Protein AF-A0A530QUJ0-F1 (afdb_monomer_lite)

Sequence (177 aa):
MEDRIRIRSEEVLSDDWAVLKKTVLDYRRRDGKWETQIRQTYDRGDGAVILPYDPERSTVLLVRQFRYAAYVTGHREPLIEACAGLLDEHDPETCIRKEAEEELGYHLKDVDRLFSPFMSPGSVTERLWFFVARYSPTDRISDGGGAPEEGEDIEVLEMPLDEALAGIADGRIIDAK

pLDDT: mean 96.53, std 4.02, range [76.38, 98.88]

Secondary structure (DSSP, 8-state):
-GGGEEEEEEEEEEESSSEEEEEEEEEE-TTS-EEEEEEEEEE---EEEEEEEETTTTEEEEEEE--HHHHHTT--SPEEE-EEEE-TTS-HHHHHHHHIIIII-B----EEEEE--BS-TTTB--BEEEEEEE--GGGB-S-----GGGT--EEEEEEEHHHHHHHHHHTS-----

Radius of gyration: 19.5 Å; chains: 1; bounding box: 52×36×52 Å

Structure (mmCIF, N/CA/C/O backbone):
data_AF-A0A530QUJ0-F1
#
_entry.id   AF-A0A530QUJ0-F1
#
loop_
_atom_site.group_PDB
_atom_site.id
_atom_site.type_symbol
_atom_site.label_atom_id
_atom_site.label_alt_id
_atom_site.label_comp_id
_atom_site.label_asym_id
_atom_site.label_entity_id
_atom_site.label_seq_id
_atom_site.pdbx_PDB_ins_code
_atom_site.Cartn_x
_atom_site.Cartn_y
_atom_site.Cartn_z
_atom_site.occupancy
_atom_site.B_iso_or_equiv
_atom_site.auth_seq_id
_atom_site.auth_comp_id
_atom_site.auth_asym_id
_atom_site.auth_atom_id
_atom_site.pdbx_PDB_model_num
ATOM 1 N N . MET A 1 1 ? -26.240 6.502 9.380 1.00 76.38 1 MET A N 1
ATOM 2 C CA . MET A 1 1 ? -25.224 5.641 10.035 1.00 76.38 1 MET A CA 1
ATOM 3 C C . MET A 1 1 ? -24.736 6.301 11.309 1.00 76.38 1 MET A C 1
ATOM 5 O O . MET A 1 1 ? -24.691 5.626 12.327 1.00 76.38 1 MET A O 1
ATOM 9 N N . GLU A 1 2 ? -24.441 7.601 11.273 1.00 77.31 2 GLU A N 1
ATOM 10 C CA . GLU A 1 2 ? -24.126 8.421 12.455 1.00 77.31 2 GLU A CA 1
ATOM 11 C C . GLU A 1 2 ? -25.183 8.301 13.566 1.00 77.31 2 GLU A C 1
ATOM 13 O O . GLU A 1 2 ? -24.856 8.156 14.735 1.00 77.31 2 GLU A O 1
ATOM 18 N N . ASP A 1 3 ? -26.460 8.191 13.201 1.00 90.31 3 ASP A N 1
ATOM 19 C CA . ASP A 1 3 ? -27.586 7.937 14.110 1.00 90.31 3 ASP A CA 1
ATOM 20 C C . ASP A 1 3 ? -27.551 6.564 14.824 1.00 90.31 3 ASP A C 1
ATOM 22 O O . ASP A 1 3 ? -28.363 6.292 15.715 1.00 90.31 3 ASP A O 1
ATOM 26 N N . ARG A 1 4 ? -26.637 5.670 14.422 1.00 95.75 4 ARG A N 1
ATOM 27 C CA . ARG A 1 4 ? -26.453 4.314 14.965 1.00 95.75 4 ARG A CA 1
ATOM 28 C C . ARG A 1 4 ? -25.156 4.153 15.755 1.00 95.75 4 ARG A C 1
ATOM 30 O O . ARG A 1 4 ? -24.909 3.045 16.223 1.00 95.75 4 ARG A O 1
ATOM 37 N N . ILE A 1 5 ? -24.347 5.200 15.896 1.00 97.19 5 ILE A N 1
ATOM 38 C CA . ILE A 1 5 ? -23.058 5.156 16.592 1.00 97.19 5 ILE A CA 1
ATOM 39 C C . ILE A 1 5 ? -23.045 6.247 17.661 1.00 97.19 5 ILE A C 1
ATOM 41 O O . ILE A 1 5 ? -23.435 7.382 17.409 1.00 97.19 5 ILE A O 1
ATOM 45 N N . ARG A 1 6 ? -22.598 5.910 18.869 1.00 97.31 6 ARG A N 1
ATOM 46 C CA . ARG A 1 6 ? -22.324 6.883 19.933 1.00 97.31 6 ARG A CA 1
ATOM 47 C C . ARG A 1 6 ? -20.960 6.583 20.519 1.00 97.31 6 ARG A C 1
ATOM 49 O O . ARG A 1 6 ? -20.781 5.525 21.114 1.00 97.31 6 ARG A O 1
ATOM 56 N N . ILE A 1 7 ? -20.009 7.492 20.353 1.00 97.56 7 ILE A N 1
ATOM 57 C CA . ILE A 1 7 ? -18.681 7.338 20.948 1.00 97.56 7 ILE A CA 1
ATOM 58 C C . ILE A 1 7 ? -18.784 7.648 22.441 1.00 97.56 7 ILE A C 1
ATOM 60 O O . ILE A 1 7 ? -19.300 8.696 22.824 1.00 97.56 7 ILE A O 1
ATOM 64 N N . ARG A 1 8 ? -18.342 6.713 23.285 1.00 97.94 8 ARG A N 1
ATOM 65 C CA . ARG A 1 8 ? -18.292 6.897 24.742 1.00 97.94 8 ARG A CA 1
ATOM 66 C C . ARG A 1 8 ? -16.943 7.427 25.194 1.00 97.94 8 ARG A C 1
ATOM 68 O O . ARG A 1 8 ? -16.893 8.302 26.050 1.00 97.94 8 ARG A O 1
ATOM 75 N N . SER A 1 9 ? -15.868 6.871 24.647 1.00 98.44 9 SER A N 1
ATOM 76 C CA . SER A 1 9 ? -14.501 7.273 24.960 1.00 98.44 9 SER A CA 1
ATOM 77 C C . SER A 1 9 ? -13.537 6.805 23.879 1.00 98.44 9 SER A C 1
ATOM 79 O O . SER A 1 9 ? -13.762 5.769 23.246 1.00 98.44 9 SER A O 1
ATOM 81 N N . GLU A 1 10 ? -12.429 7.522 23.755 1.00 98.25 10 GLU A N 1
ATOM 82 C CA . GLU A 1 10 ? -11.288 7.164 22.919 1.00 98.25 10 GLU A CA 1
ATOM 83 C C . GLU A 1 10 ? -10.014 7.241 23.757 1.00 98.25 10 GLU A C 1
ATOM 85 O O . GLU A 1 10 ? -9.861 8.126 24.597 1.00 98.25 10 GLU A O 1
ATOM 90 N N . GLU A 1 11 ? -9.130 6.275 23.555 1.00 98.56 11 GLU A N 1
ATOM 91 C CA . GLU A 1 11 ? -7.870 6.121 24.271 1.00 98.56 11 GLU A CA 1
ATOM 92 C C . GLU A 1 11 ? -6.775 5.867 23.233 1.00 98.56 11 GLU A C 1
ATOM 94 O O . GLU A 1 11 ? -6.850 4.895 22.478 1.00 98.56 11 GLU A O 1
ATOM 99 N N . VAL A 1 12 ? -5.771 6.741 23.171 1.00 98.56 12 VAL A N 1
ATOM 100 C CA . VAL A 1 12 ? -4.571 6.510 22.359 1.00 98.56 12 VAL A CA 1
ATOM 101 C C . VAL A 1 12 ? -3.706 5.488 23.091 1.00 98.56 12 VAL A C 1
ATOM 103 O O . VAL A 1 12 ? -3.272 5.731 24.214 1.00 98.56 12 VAL A O 1
ATOM 106 N N . LEU A 1 13 ? -3.501 4.327 22.471 1.00 98.44 13 LEU A N 1
ATOM 107 C CA . LEU A 1 13 ? -2.675 3.245 23.008 1.00 98.44 13 LEU A CA 1
ATOM 108 C C . LEU A 1 13 ? -1.208 3.376 22.580 1.00 98.44 13 LEU A C 1
ATOM 110 O O . LEU A 1 13 ? -0.321 2.941 23.309 1.00 98.44 13 LEU A O 1
ATOM 114 N N . SER A 1 14 ? -0.961 3.942 21.397 1.00 98.44 14 SER A N 1
ATOM 115 C CA . SER A 1 14 ? 0.367 4.244 20.854 1.00 98.44 14 SER A CA 1
ATOM 116 C C . SER A 1 14 ? 0.249 5.381 19.838 1.00 98.44 14 SER A C 1
ATOM 118 O O . SER A 1 14 ? -0.738 5.443 19.103 1.00 98.44 14 SER A O 1
ATOM 120 N N . ASP A 1 15 ? 1.233 6.275 19.844 1.00 97.19 15 ASP A N 1
ATOM 121 C CA . ASP A 1 15 ? 1.357 7.435 18.959 1.00 97.19 15 ASP A CA 1
ATOM 122 C C . ASP A 1 15 ? 2.850 7.639 18.682 1.00 97.19 15 ASP A C 1
ATOM 124 O O . ASP A 1 15 ? 3.554 8.301 19.443 1.00 97.19 15 ASP A O 1
ATOM 128 N N . ASP A 1 16 ? 3.349 6.901 17.694 1.00 95.38 16 ASP A N 1
ATOM 129 C CA . ASP A 1 16 ? 4.747 6.935 17.253 1.00 95.38 16 ASP A CA 1
ATOM 130 C C . ASP A 1 16 ? 4.749 7.048 15.722 1.00 95.38 16 ASP A C 1
ATOM 132 O O . ASP A 1 16 ? 4.175 7.996 15.195 1.00 95.38 16 ASP A O 1
ATOM 136 N N . TRP A 1 17 ? 5.260 6.058 14.980 1.00 93.62 17 TRP A N 1
ATOM 137 C CA . TRP A 1 17 ? 5.160 6.058 13.512 1.00 93.62 17 TRP A CA 1
ATOM 138 C C . TRP A 1 17 ? 3.707 6.107 12.991 1.00 93.62 17 TRP A C 1
ATOM 140 O O . TRP A 1 17 ? 3.432 6.688 11.950 1.00 93.62 17 TRP A O 1
ATOM 150 N N . ALA A 1 18 ? 2.765 5.496 13.715 1.00 96.12 18 ALA A N 1
ATOM 151 C CA . ALA A 1 18 ? 1.339 5.489 13.392 1.00 96.12 18 ALA A CA 1
ATOM 152 C C . ALA A 1 18 ? 0.503 5.454 14.677 1.00 96.12 18 ALA A C 1
ATOM 154 O O . ALA A 1 18 ? 0.980 5.019 15.730 1.00 96.12 18 ALA A O 1
ATOM 155 N N . VAL A 1 19 ? -0.766 5.857 14.588 1.00 98.19 19 VAL A N 1
ATOM 156 C CA . VAL A 1 19 ? -1.634 6.017 15.761 1.00 98.19 19 VAL A CA 1
ATOM 157 C C . VAL A 1 19 ? -2.484 4.768 15.983 1.00 98.19 19 VAL A C 1
ATOM 159 O O . VAL A 1 19 ? -3.339 4.420 15.170 1.00 98.19 19 VAL A O 1
ATOM 162 N N . LEU A 1 20 ? -2.325 4.109 17.130 1.00 98.62 20 LEU A N 1
ATOM 163 C CA . LEU A 1 20 ? -3.224 3.046 17.582 1.00 98.62 20 LEU A CA 1
ATOM 164 C C . LEU A 1 20 ? -4.213 3.605 18.607 1.00 98.62 20 LEU A C 1
ATOM 166 O O . LEU A 1 20 ? -3.832 3.980 19.715 1.00 98.62 20 LEU A O 1
ATOM 170 N N . LYS A 1 21 ? -5.504 3.602 18.271 1.00 98.38 21 LYS A N 1
ATOM 171 C CA . LYS A 1 21 ? -6.592 4.044 19.158 1.00 98.38 21 LYS A CA 1
ATOM 172 C C . LYS A 1 21 ? -7.465 2.879 19.589 1.00 98.38 21 LYS A C 1
ATOM 174 O O . LYS A 1 21 ? -7.744 1.978 18.804 1.00 98.38 21 LYS A O 1
ATOM 179 N N . LYS A 1 22 ? -7.958 2.936 20.823 1.00 98.62 22 LYS A N 1
ATOM 180 C CA . LYS A 1 22 ? -9.053 2.116 21.342 1.00 98.62 22 LYS A CA 1
ATOM 181 C C . LYS A 1 22 ? -10.284 2.989 21.534 1.00 98.62 22 LYS A C 1
ATOM 183 O O . LYS A 1 22 ? -10.266 3.941 22.310 1.00 98.62 22 LYS A O 1
ATOM 188 N N . THR A 1 23 ? -11.378 2.604 20.896 1.00 98.50 23 THR A N 1
ATOM 189 C CA . THR A 1 23 ? -12.652 3.319 20.943 1.00 98.50 23 THR A CA 1
ATOM 190 C C . THR A 1 23 ? -13.706 2.445 21.605 1.00 98.50 23 THR A C 1
ATOM 192 O O . THR A 1 23 ? -13.937 1.299 21.205 1.00 98.50 23 THR A O 1
ATOM 195 N N . VAL A 1 24 ? -14.365 2.992 22.626 1.00 98.56 24 VAL A N 1
ATOM 196 C CA . VAL A 1 24 ? -15.571 2.412 23.224 1.00 98.56 24 VAL A CA 1
ATOM 197 C C . VAL A 1 24 ? -16.768 3.134 22.621 1.00 98.56 24 VAL A C 1
ATOM 199 O O . VAL A 1 24 ? -16.888 4.353 22.750 1.00 98.56 24 VAL A O 1
ATOM 202 N N . LEU A 1 25 ? -17.664 2.396 21.970 1.00 98.00 25 LEU A N 1
ATOM 203 C CA . LEU A 1 25 ? -18.842 2.956 21.311 1.00 98.00 25 LEU A CA 1
ATOM 204 C C . LEU A 1 25 ? -20.106 2.162 21.636 1.00 98.00 25 LEU A C 1
ATOM 206 O O . LEU A 1 25 ? -20.047 0.954 21.835 1.00 98.00 25 LEU A O 1
ATOM 210 N N . ASP A 1 26 ? -21.261 2.819 21.618 1.00 98.25 26 ASP A N 1
ATOM 211 C CA . ASP A 1 26 ? -22.541 2.130 21.489 1.00 98.25 26 ASP A CA 1
ATOM 212 C C . ASP A 1 26 ? -22.933 2.052 20.016 1.00 98.25 26 ASP A C 1
ATOM 214 O O . ASP A 1 26 ? -23.036 3.073 19.331 1.00 98.25 26 ASP A O 1
ATOM 218 N N . TYR A 1 27 ? -23.190 0.837 19.539 1.00 97.94 27 TYR A N 1
ATOM 219 C CA . TYR A 1 27 ? -23.669 0.566 18.191 1.00 97.94 27 TYR A CA 1
ATOM 220 C C . TYR A 1 27 ? -25.122 0.093 18.232 1.00 97.94 27 TYR A C 1
ATOM 222 O O . TYR A 1 27 ? -25.459 -0.891 18.896 1.00 97.94 27 TYR A O 1
ATOM 230 N N . ARG A 1 28 ? -26.004 0.771 17.492 1.00 97.88 28 ARG A N 1
ATOM 231 C CA . ARG A 1 28 ? -27.392 0.335 17.315 1.00 97.88 28 ARG A CA 1
ATOM 232 C C . ARG A 1 28 ? -27.445 -0.741 16.240 1.00 97.88 28 ARG A C 1
ATOM 234 O O . ARG A 1 28 ? -27.293 -0.445 15.048 1.00 97.88 28 ARG A O 1
ATOM 241 N N . ARG A 1 29 ? -27.682 -1.988 16.644 1.00 96.00 29 ARG A N 1
ATOM 242 C CA . ARG A 1 29 ? -27.821 -3.156 15.762 1.00 96.00 29 ARG A CA 1
ATOM 243 C C . ARG A 1 29 ? -29.049 -3.031 14.850 1.00 96.00 29 ARG A C 1
ATOM 245 O O . ARG A 1 29 ? -29.880 -2.139 15.004 1.00 96.00 29 ARG A O 1
ATOM 252 N N . ARG A 1 30 ? -29.144 -3.918 13.851 1.00 95.81 30 ARG A N 1
ATOM 253 C CA . ARG A 1 30 ? -30.242 -3.910 12.861 1.00 95.81 30 ARG A CA 1
ATOM 254 C C . ARG A 1 30 ? -31.619 -4.159 13.491 1.00 95.81 30 ARG A C 1
ATOM 256 O O . ARG A 1 30 ? -32.608 -3.690 12.950 1.00 95.81 30 ARG A O 1
ATOM 263 N N . ASP A 1 31 ? -31.670 -4.849 14.628 1.00 96.62 31 ASP A N 1
ATOM 264 C CA . ASP A 1 31 ? -32.887 -5.097 15.414 1.00 96.62 31 ASP A CA 1
ATOM 265 C C . ASP A 1 31 ? -33.271 -3.918 16.333 1.00 96.62 31 ASP A C 1
ATOM 267 O O . ASP A 1 31 ? -34.198 -4.027 17.132 1.00 96.62 31 ASP A O 1
ATOM 271 N N . GLY A 1 32 ? -32.551 -2.795 16.246 1.00 96.19 32 GLY A N 1
ATOM 272 C CA . GLY A 1 32 ? -32.788 -1.595 17.045 1.00 96.19 32 GLY A CA 1
ATOM 273 C C . GLY A 1 32 ? -32.161 -1.623 18.441 1.00 96.19 32 GLY A C 1
ATOM 274 O O . GLY A 1 32 ? -32.169 -0.587 19.109 1.00 96.19 32 GLY A O 1
ATOM 275 N N . LYS A 1 33 ? -31.581 -2.747 18.883 1.00 97.69 33 LYS A N 1
ATOM 276 C CA . LYS A 1 33 ? -30.932 -2.841 20.197 1.00 97.69 33 LYS A CA 1
ATOM 277 C C . LYS A 1 33 ? -29.582 -2.135 20.191 1.00 97.69 33 LYS A C 1
ATOM 279 O O . LYS A 1 33 ? -28.827 -2.212 19.221 1.00 97.69 33 LYS A O 1
ATOM 284 N N . TRP A 1 34 ? -29.275 -1.464 21.295 1.00 98.25 34 TRP A N 1
ATOM 285 C CA . TRP A 1 34 ? -27.962 -0.872 21.529 1.00 98.25 34 TRP A CA 1
ATOM 286 C C . TRP A 1 34 ? -27.037 -1.889 22.189 1.00 98.25 34 TRP A C 1
ATOM 288 O O . TRP A 1 34 ? -27.443 -2.599 23.107 1.00 98.25 34 TRP A O 1
ATOM 298 N N . GLU A 1 35 ? -25.796 -1.935 21.723 1.00 98.00 35 GLU A N 1
ATOM 299 C CA . GLU A 1 35 ? -24.732 -2.766 22.275 1.00 98.00 35 GLU A CA 1
ATOM 300 C C . GLU A 1 35 ? -23.468 -1.921 22.415 1.00 98.00 35 GLU A C 1
ATOM 302 O O . GLU A 1 35 ? -23.085 -1.226 21.473 1.00 98.00 35 GLU A O 1
ATOM 307 N N . THR A 1 36 ? -22.811 -1.994 23.573 1.00 98.38 36 THR A N 1
ATOM 308 C CA . THR A 1 36 ? -21.492 -1.387 23.754 1.00 98.38 36 THR A CA 1
ATOM 309 C C . THR A 1 36 ? -20.428 -2.304 23.159 1.00 98.38 36 THR A C 1
ATOM 311 O O . THR A 1 36 ? -20.365 -3.491 23.474 1.00 98.38 36 THR A O 1
ATOM 314 N N . GLN A 1 37 ? -19.585 -1.748 22.299 1.00 97.94 37 GLN A N 1
ATOM 315 C CA . GLN A 1 37 ? -18.504 -2.439 21.612 1.00 97.94 37 GLN A CA 1
ATOM 316 C C . GLN A 1 37 ? -17.175 -1.728 21.877 1.00 97.94 37 GLN A C 1
ATOM 318 O O . GLN A 1 37 ? -17.128 -0.514 22.081 1.00 97.94 37 GLN A O 1
ATOM 323 N N . ILE A 1 38 ? -16.092 -2.502 21.850 1.00 98.25 38 ILE A N 1
ATOM 324 C CA . ILE A 1 38 ? -14.717 -1.997 21.893 1.00 98.25 38 ILE A CA 1
ATOM 325 C C . ILE A 1 38 ? -14.075 -2.305 20.543 1.00 98.25 38 ILE A C 1
ATOM 327 O O . ILE A 1 38 ? -14.181 -3.430 20.043 1.00 98.25 38 ILE A O 1
ATOM 331 N N . ARG A 1 39 ? -13.439 -1.306 19.937 1.00 98.06 39 ARG A N 1
ATOM 332 C CA . ARG A 1 39 ? -12.678 -1.440 18.691 1.00 98.06 39 ARG A CA 1
ATOM 333 C C . ARG A 1 39 ? -11.295 -0.845 18.869 1.00 98.06 39 ARG A C 1
ATOM 335 O O . ARG A 1 39 ? -11.139 0.109 19.625 1.00 98.06 39 ARG A O 1
ATOM 342 N N . GLN A 1 40 ? -10.319 -1.425 18.184 1.00 98.31 40 GLN A N 1
ATOM 343 C CA . GLN A 1 40 ? -9.016 -0.808 18.001 1.00 98.31 40 GLN A CA 1
ATOM 344 C C . GLN A 1 40 ? -8.840 -0.473 16.525 1.00 98.31 40 GLN A C 1
ATOM 346 O O . GLN A 1 40 ? -9.217 -1.274 15.669 1.00 98.31 40 GLN A O 1
ATOM 351 N N . THR A 1 41 ? -8.305 0.708 16.253 1.00 98.31 41 THR A N 1
ATOM 352 C CA . THR A 1 41 ? -8.008 1.191 14.905 1.00 98.31 41 THR A CA 1
ATOM 353 C C . THR A 1 41 ? -6.555 1.618 14.852 1.00 98.31 41 THR A C 1
ATOM 355 O O . THR A 1 41 ? -6.136 2.437 15.674 1.00 98.31 41 THR A O 1
ATOM 358 N N . TYR A 1 42 ? -5.814 1.067 13.900 1.00 98.38 42 TYR A N 1
ATOM 359 C CA . TYR A 1 42 ? -4.442 1.435 13.607 1.00 98.38 42 TYR A CA 1
ATOM 360 C C . TYR A 1 42 ? -4.414 2.329 12.371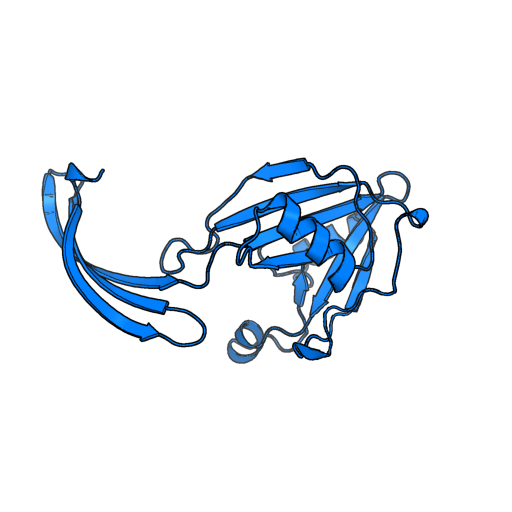 1.00 98.38 42 TYR A C 1
ATOM 362 O O . TYR A 1 42 ? -4.855 1.919 11.295 1.00 98.38 42 TYR A O 1
ATOM 370 N N . ASP A 1 43 ? -3.952 3.556 12.574 1.00 97.50 43 ASP A N 1
ATOM 371 C CA . ASP A 1 43 ? -4.011 4.645 11.613 1.00 97.50 43 ASP A CA 1
ATOM 372 C C . ASP A 1 43 ? -2.614 5.019 11.142 1.00 97.50 43 ASP A C 1
ATOM 374 O O . ASP A 1 43 ? -1.834 5.614 11.884 1.00 97.50 43 ASP A O 1
ATOM 378 N N . ARG A 1 44 ? -2.309 4.587 9.920 1.00 96.19 44 ARG A N 1
ATOM 379 C CA . ARG A 1 44 ? -0.997 4.675 9.266 1.00 96.19 44 ARG A CA 1
ATOM 380 C C . ARG A 1 44 ? -1.035 5.513 7.985 1.00 96.19 44 ARG A C 1
ATOM 382 O O . ARG A 1 44 ? -0.097 5.465 7.205 1.00 96.19 44 ARG A O 1
ATOM 389 N N . GLY A 1 45 ? -2.121 6.264 7.788 1.00 96.62 45 GLY A N 1
ATOM 390 C CA . GLY A 1 45 ? -2.366 7.028 6.569 1.00 96.62 45 GLY A CA 1
ATOM 391 C C . GLY A 1 45 ? -2.994 6.206 5.441 1.00 96.62 45 GLY A C 1
ATOM 392 O O . GLY A 1 45 ? -3.155 4.987 5.531 1.00 96.62 45 GLY A O 1
ATOM 393 N N . ASP A 1 46 ? -3.388 6.926 4.394 1.00 98.00 46 ASP A N 1
ATOM 394 C CA . ASP A 1 46 ? -3.779 6.367 3.100 1.00 98.00 46 ASP A CA 1
ATOM 395 C C . ASP A 1 46 ? -2.532 6.275 2.199 1.00 98.00 46 ASP A C 1
ATOM 397 O O . ASP A 1 46 ? -1.530 6.954 2.437 1.00 98.00 46 ASP A O 1
ATOM 401 N N . GLY A 1 47 ? -2.615 5.487 1.129 1.00 98.25 47 GLY A N 1
ATOM 402 C CA . GLY A 1 47 ? -1.528 5.341 0.155 1.00 98.25 47 GLY A CA 1
ATOM 403 C C . GLY A 1 47 ? -2.018 5.281 -1.287 1.00 98.25 47 GLY A C 1
ATOM 404 O O . GLY A 1 47 ? -3.223 5.240 -1.553 1.00 98.25 47 GLY A O 1
ATOM 405 N N . ALA A 1 48 ? -1.088 5.252 -2.230 1.00 98.62 48 ALA A N 1
ATOM 406 C CA . ALA A 1 48 ? -1.363 5.049 -3.645 1.00 98.62 48 ALA A CA 1
ATOM 407 C C . ALA A 1 48 ? -0.536 3.884 -4.198 1.00 98.62 48 ALA A C 1
ATOM 409 O O . ALA A 1 48 ? 0.511 3.546 -3.660 1.00 98.62 48 ALA A O 1
ATOM 410 N N . VAL A 1 49 ? -1.043 3.249 -5.252 1.00 98.75 49 VAL A N 1
ATOM 411 C CA . VAL A 1 49 ? -0.452 2.072 -5.899 1.00 98.75 49 VAL A CA 1
ATOM 412 C C . VAL A 1 49 ? -0.542 2.236 -7.406 1.00 98.75 49 VAL A C 1
ATOM 414 O O . VAL A 1 49 ? -1.591 2.651 -7.904 1.00 98.75 49 VAL A O 1
ATOM 417 N N . ILE A 1 50 ? 0.494 1.848 -8.146 1.00 98.81 50 ILE A N 1
ATOM 418 C CA . ILE A 1 50 ? 0.474 1.810 -9.607 1.00 98.81 50 ILE A CA 1
ATOM 419 C C . ILE A 1 50 ? 1.023 0.501 -10.158 1.00 98.81 50 ILE A C 1
ATOM 421 O O . ILE A 1 50 ? 2.038 -0.015 -9.698 1.00 98.81 50 ILE A O 1
ATOM 425 N N . LEU A 1 51 ? 0.367 -0.002 -11.204 1.00 98.69 51 LEU A N 1
ATOM 426 C CA . LEU A 1 51 ? 0.883 -1.087 -12.035 1.00 98.69 51 LEU A CA 1
ATOM 427 C C . LEU A 1 51 ? 1.154 -0.566 -13.454 1.00 98.69 51 LEU A C 1
ATOM 429 O O . LEU A 1 51 ? 0.224 -0.476 -14.269 1.00 98.69 51 LEU A O 1
ATOM 433 N N . PRO A 1 52 ? 2.405 -0.194 -13.774 1.00 98.69 52 PRO A N 1
ATOM 434 C CA . PRO A 1 52 ? 2.777 0.155 -15.134 1.00 98.69 52 PRO A CA 1
ATOM 435 C C . PRO A 1 52 ? 2.793 -1.085 -16.029 1.00 98.69 52 PRO A C 1
ATOM 437 O O . PRO A 1 52 ? 3.313 -2.133 -15.643 1.00 98.69 52 PRO A O 1
ATOM 440 N N . TYR A 1 53 ? 2.256 -0.964 -17.241 1.00 98.62 53 TYR A N 1
ATOM 441 C CA . TYR A 1 53 ? 2.223 -2.047 -18.225 1.00 98.62 53 TYR A CA 1
ATOM 442 C C . TYR A 1 53 ? 2.658 -1.579 -19.622 1.00 98.62 53 TYR A C 1
ATOM 444 O O . TYR A 1 53 ? 2.387 -0.450 -20.029 1.00 98.62 53 TYR A O 1
ATOM 452 N N . ASP A 1 54 ? 3.307 -2.467 -20.370 1.00 98.38 54 ASP A N 1
ATOM 453 C CA . ASP A 1 54 ? 3.685 -2.275 -21.772 1.00 98.38 54 ASP A CA 1
ATOM 454 C C . ASP A 1 54 ? 2.915 -3.313 -22.611 1.00 98.38 54 ASP A C 1
ATOM 456 O O . ASP A 1 54 ? 3.223 -4.512 -22.555 1.00 98.38 54 ASP A O 1
ATOM 460 N N . PRO A 1 55 ? 1.853 -2.908 -23.333 1.00 97.00 55 PRO A N 1
ATOM 461 C CA . PRO A 1 55 ? 1.025 -3.846 -24.083 1.00 97.00 55 PRO A CA 1
ATOM 462 C C . PRO A 1 55 ? 1.748 -4.450 -25.296 1.00 97.00 55 PRO A C 1
ATOM 464 O O . PRO A 1 55 ? 1.413 -5.560 -25.707 1.00 97.00 55 PRO A O 1
ATOM 467 N N . GLU A 1 56 ? 2.742 -3.764 -25.861 1.00 97.56 56 GLU A N 1
ATOM 468 C CA . GLU A 1 56 ? 3.519 -4.232 -27.006 1.00 97.56 56 GLU A CA 1
ATOM 469 C C . GLU A 1 56 ? 4.470 -5.375 -26.626 1.00 97.56 56 GLU A C 1
ATOM 471 O O . GLU A 1 56 ? 4.595 -6.343 -27.382 1.00 97.56 56 GLU A O 1
ATOM 476 N N . ARG A 1 57 ? 5.121 -5.294 -25.458 1.00 98.00 57 ARG A N 1
ATOM 477 C CA . ARG A 1 57 ? 5.974 -6.364 -24.907 1.00 98.00 57 ARG A CA 1
ATOM 478 C C . ARG A 1 57 ? 5.225 -7.352 -24.018 1.00 98.00 57 ARG A C 1
ATOM 480 O O . ARG A 1 57 ? 5.777 -8.405 -23.709 1.00 98.00 57 ARG A O 1
ATOM 487 N N . SER A 1 58 ? 3.985 -7.045 -23.636 1.00 98.25 58 SER A N 1
ATOM 488 C CA . SER A 1 58 ? 3.219 -7.810 -22.643 1.00 98.25 58 SER A CA 1
ATOM 489 C C . SER A 1 58 ? 3.976 -7.949 -21.317 1.00 98.25 58 SER A C 1
ATOM 491 O O . SER A 1 58 ? 4.080 -9.042 -20.759 1.00 98.25 58 SER A O 1
ATOM 493 N N . THR A 1 59 ? 4.520 -6.837 -20.818 1.00 98.75 59 THR A N 1
ATOM 494 C CA . THR A 1 59 ? 5.281 -6.770 -19.561 1.00 98.75 59 THR A CA 1
ATOM 495 C C . THR A 1 59 ? 4.646 -5.803 -18.567 1.00 98.75 59 THR A C 1
ATOM 497 O O . THR A 1 59 ? 3.946 -4.862 -18.942 1.00 98.75 59 THR A O 1
ATOM 500 N N . VAL A 1 60 ? 4.911 -6.029 -17.283 1.00 98.81 60 VAL A N 1
ATOM 501 C CA . VAL A 1 60 ? 4.559 -5.141 -16.170 1.00 98.81 60 VAL A CA 1
ATOM 502 C C . VAL A 1 60 ? 5.809 -4.760 -15.385 1.00 98.81 60 VAL A C 1
ATOM 504 O O . VAL A 1 60 ? 6.784 -5.515 -15.375 1.00 98.81 60 VAL A O 1
ATOM 507 N N . LEU A 1 61 ? 5.772 -3.597 -14.736 1.00 98.75 61 LEU A N 1
ATOM 508 C CA . LEU A 1 61 ? 6.775 -3.209 -13.747 1.00 98.75 61 LEU A CA 1
ATOM 509 C C . LEU A 1 61 ? 6.262 -3.516 -12.342 1.00 98.75 61 LEU A C 1
ATOM 511 O O . LEU A 1 61 ? 5.142 -3.155 -11.985 1.00 98.75 61 LEU A O 1
ATOM 515 N N . LEU A 1 62 ? 7.102 -4.185 -11.566 1.00 98.81 62 LEU A N 1
ATOM 516 C CA . LEU A 1 62 ? 6.889 -4.538 -10.170 1.00 98.81 62 LEU A CA 1
ATOM 517 C C . LEU A 1 62 ? 8.143 -4.165 -9.379 1.00 98.81 62 LEU A C 1
ATOM 519 O O . LEU A 1 62 ? 9.205 -3.907 -9.949 1.00 98.81 62 LEU A O 1
ATOM 523 N N . VAL A 1 63 ? 8.026 -4.191 -8.062 1.00 98.56 63 VAL A N 1
ATOM 524 C CA . VAL A 1 63 ? 9.152 -4.048 -7.144 1.00 98.56 63 VAL A CA 1
ATOM 525 C C . VAL A 1 63 ? 9.315 -5.315 -6.322 1.00 98.56 63 VAL A C 1
ATOM 527 O O . VAL A 1 63 ? 8.352 -6.050 -6.096 1.00 98.56 63 VAL A O 1
ATOM 530 N N . ARG A 1 64 ? 10.532 -5.578 -5.854 1.00 98.31 64 ARG A N 1
ATOM 531 C CA . ARG A 1 64 ? 10.801 -6.575 -4.824 1.00 98.31 64 ARG A CA 1
ATOM 532 C C . ARG A 1 64 ? 11.508 -5.924 -3.648 1.00 98.31 64 ARG A C 1
ATOM 534 O O . ARG A 1 64 ? 12.569 -5.336 -3.821 1.00 98.31 64 ARG A O 1
ATOM 541 N N . GLN A 1 65 ? 10.932 -6.057 -2.455 1.00 96.88 65 GLN A N 1
ATOM 542 C CA . GLN A 1 65 ? 11.445 -5.390 -1.259 1.00 96.88 65 GLN A CA 1
ATOM 543 C C . GLN A 1 65 ? 11.198 -6.182 0.030 1.00 96.88 65 GLN A C 1
ATOM 545 O O . GLN A 1 65 ? 10.318 -7.045 0.124 1.00 96.88 65 GLN A O 1
ATOM 550 N N . PHE A 1 66 ? 12.023 -5.924 1.045 1.00 95.62 66 PHE A N 1
ATOM 551 C CA . PHE A 1 66 ? 11.901 -6.578 2.343 1.00 95.62 66 PHE A CA 1
ATOM 552 C C . PHE A 1 66 ? 10.753 -5.981 3.164 1.00 95.62 66 PHE A C 1
ATOM 554 O O . PHE A 1 66 ? 10.739 -4.794 3.477 1.00 95.62 66 PHE A O 1
ATOM 561 N N . ARG A 1 67 ? 9.826 -6.830 3.622 1.00 96.31 67 ARG A N 1
ATOM 562 C CA . ARG A 1 67 ? 8.752 -6.429 4.542 1.00 96.31 67 ARG A CA 1
ATOM 563 C C . ARG A 1 67 ? 8.892 -7.129 5.889 1.00 96.31 67 ARG A C 1
ATOM 565 O O . ARG A 1 67 ? 8.550 -8.304 6.043 1.00 96.31 67 ARG A O 1
ATOM 572 N N . TYR A 1 68 ? 9.315 -6.386 6.914 1.00 95.56 68 TYR A N 1
ATOM 573 C CA . TYR A 1 68 ? 9.504 -6.934 8.266 1.00 95.56 68 TYR A CA 1
ATOM 574 C C . TYR A 1 68 ? 8.224 -7.558 8.856 1.00 95.56 68 TYR A C 1
ATOM 576 O O . TYR A 1 68 ? 8.287 -8.583 9.533 1.00 95.56 68 TYR A O 1
ATOM 584 N N . ALA A 1 69 ? 7.047 -6.992 8.565 1.00 95.12 69 ALA A N 1
ATOM 585 C CA . ALA A 1 69 ? 5.764 -7.540 9.015 1.00 95.12 69 ALA A CA 1
ATOM 586 C C . ALA A 1 69 ? 5.486 -8.952 8.449 1.00 95.12 69 ALA A C 1
ATOM 588 O O . ALA A 1 69 ? 5.006 -9.831 9.169 1.00 95.12 69 ALA A O 1
ATOM 589 N N . ALA A 1 70 ? 5.844 -9.204 7.186 1.00 96.62 70 ALA A N 1
ATOM 590 C CA . ALA A 1 70 ? 5.778 -10.538 6.589 1.00 96.62 70 ALA A CA 1
ATOM 591 C C . ALA A 1 70 ? 6.845 -11.466 7.204 1.00 96.62 70 ALA A C 1
ATOM 593 O O . ALA A 1 70 ? 6.568 -12.619 7.542 1.00 96.62 70 ALA A O 1
ATOM 594 N N . TYR A 1 71 ? 8.040 -10.931 7.470 1.00 97.44 71 TYR A N 1
ATOM 595 C CA . TYR A 1 71 ? 9.123 -11.670 8.119 1.00 97.44 71 TYR A CA 1
ATOM 596 C C . TYR A 1 71 ? 8.745 -12.251 9.483 1.00 97.44 71 TYR A C 1
ATOM 598 O O . TYR A 1 71 ? 8.925 -13.449 9.730 1.00 97.44 71 TYR A O 1
ATOM 606 N N . VAL A 1 72 ? 8.163 -11.437 10.367 1.00 97.56 72 VAL A N 1
ATOM 607 C CA . VAL A 1 72 ? 7.775 -11.889 11.716 1.00 97.56 72 VAL A CA 1
ATOM 608 C C . VAL A 1 72 ? 6.596 -12.866 11.716 1.00 97.56 72 VAL A C 1
ATOM 610 O O . VAL A 1 72 ? 6.370 -13.542 12.718 1.00 97.56 72 VAL A O 1
ATOM 613 N N . THR A 1 73 ? 5.873 -12.982 10.599 1.00 95.69 73 THR A N 1
ATOM 614 C CA . THR A 1 73 ? 4.787 -13.960 10.413 1.00 95.69 73 THR A CA 1
ATOM 615 C C . THR A 1 73 ? 5.243 -15.241 9.707 1.00 95.69 73 THR A C 1
ATOM 617 O O . THR A 1 73 ? 4.453 -16.168 9.545 1.00 95.69 73 THR A O 1
ATOM 620 N N . GLY A 1 74 ? 6.535 -15.346 9.376 1.00 95.69 74 GLY A N 1
ATOM 621 C CA . GLY A 1 74 ? 7.167 -16.565 8.875 1.00 95.69 74 GLY A CA 1
ATOM 622 C C . GLY A 1 74 ? 7.550 -16.539 7.396 1.00 95.69 74 GLY A C 1
ATOM 623 O O . GLY A 1 74 ? 8.211 -17.480 6.958 1.00 95.69 74 GLY A O 1
ATOM 624 N N . HIS A 1 75 ? 7.209 -15.488 6.646 1.00 95.81 75 HIS A N 1
ATOM 625 C CA . HIS A 1 75 ? 7.642 -15.329 5.257 1.00 95.81 75 HIS A CA 1
ATOM 626 C C . HIS A 1 75 ? 9.106 -14.869 5.205 1.00 95.81 75 HIS A C 1
ATOM 628 O O . HIS A 1 75 ? 9.458 -13.856 5.790 1.00 95.81 75 HIS A O 1
ATOM 634 N N . ARG A 1 76 ? 10.001 -15.630 4.571 1.00 95.00 76 ARG A N 1
ATOM 635 C CA . ARG A 1 76 ? 11.459 -15.398 4.676 1.00 95.00 76 ARG A CA 1
ATOM 636 C C . ARG A 1 76 ? 12.086 -14.713 3.470 1.00 95.00 76 ARG A C 1
ATOM 638 O O . ARG A 1 76 ? 13.287 -14.466 3.499 1.00 95.00 76 ARG A O 1
ATOM 645 N N . GLU A 1 77 ? 11.295 -14.418 2.453 1.00 96.06 77 GLU A N 1
ATOM 646 C CA . GLU A 1 77 ? 11.759 -13.818 1.209 1.00 96.06 77 GLU A CA 1
ATOM 647 C C . GLU A 1 77 ? 11.260 -12.365 1.113 1.00 96.06 77 GLU A C 1
ATOM 649 O O . GLU A 1 77 ? 10.329 -11.979 1.825 1.00 96.06 77 GLU A O 1
ATOM 654 N N . PRO A 1 78 ? 11.910 -11.510 0.312 1.00 97.00 78 PRO A N 1
ATOM 655 C CA . PRO A 1 78 ? 11.327 -10.237 -0.093 1.00 97.00 78 PRO A CA 1
ATOM 656 C C . PRO A 1 78 ? 10.023 -10.454 -0.874 1.00 97.00 78 PRO A C 1
ATOM 658 O O . PRO A 1 78 ? 9.923 -11.393 -1.666 1.00 97.00 78 PRO A O 1
ATOM 661 N N . LEU A 1 79 ? 9.043 -9.573 -0.682 1.00 98.00 79 LEU A N 1
ATOM 662 C CA . LEU A 1 79 ? 7.779 -9.639 -1.414 1.00 98.00 79 LEU A CA 1
ATOM 663 C C . LEU A 1 79 ? 7.930 -9.000 -2.790 1.00 98.00 79 LEU A C 1
ATOM 665 O O . LEU A 1 79 ? 8.654 -8.021 -2.935 1.00 98.00 79 LEU A O 1
ATOM 669 N N . ILE A 1 80 ? 7.230 -9.558 -3.778 1.00 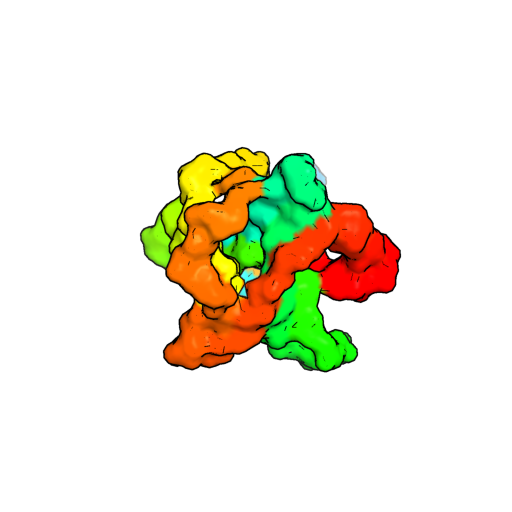98.62 80 ILE A N 1
ATOM 670 C CA . ILE A 1 80 ? 6.992 -8.917 -5.073 1.00 98.62 80 ILE A CA 1
ATOM 671 C C . ILE A 1 80 ? 5.681 -8.140 -4.964 1.00 98.62 80 ILE A C 1
ATOM 673 O O . ILE A 1 80 ? 4.662 -8.721 -4.588 1.00 98.62 80 ILE A O 1
ATOM 677 N N . GLU A 1 81 ? 5.719 -6.853 -5.287 1.00 98.56 81 GLU A N 1
ATOM 678 C CA . GLU A 1 81 ? 4.630 -5.902 -5.056 1.00 98.56 81 GLU A CA 1
ATOM 679 C C . GLU A 1 81 ? 4.467 -4.968 -6.264 1.00 98.56 81 GLU A C 1
ATOM 681 O O . GLU A 1 81 ? 5.407 -4.744 -7.032 1.00 98.56 81 GLU A O 1
ATOM 686 N N . ALA A 1 82 ? 3.280 -4.386 -6.427 1.00 98.56 82 ALA A N 1
ATOM 687 C CA . ALA A 1 82 ? 3.133 -3.176 -7.232 1.00 98.56 82 ALA A CA 1
ATOM 688 C C . ALA A 1 82 ? 3.812 -1.979 -6.533 1.00 98.56 82 ALA A C 1
ATOM 690 O O . ALA A 1 82 ? 3.824 -1.919 -5.300 1.00 98.56 82 ALA A O 1
ATOM 691 N N . CYS A 1 83 ? 4.337 -1.032 -7.318 1.00 98.44 83 CYS A N 1
ATOM 692 C CA . CYS A 1 83 ? 4.925 0.218 -6.816 1.00 98.44 83 CYS A CA 1
ATOM 693 C C . CYS A 1 83 ? 3.880 1.006 -6.021 1.00 98.44 83 CYS A C 1
ATOM 695 O O . CYS A 1 83 ? 2.728 1.130 -6.463 1.00 98.44 83 CYS A O 1
ATOM 697 N N . ALA A 1 84 ? 4.251 1.476 -4.831 1.00 97.81 84 ALA A N 1
ATOM 698 C CA . ALA A 1 84 ? 3.302 2.069 -3.901 1.00 97.81 84 ALA A CA 1
ATOM 699 C C . ALA A 1 84 ? 3.972 2.923 -2.829 1.00 97.81 84 ALA A C 1
ATOM 701 O O . ALA A 1 84 ? 4.995 2.535 -2.285 1.00 97.81 84 ALA A O 1
ATOM 702 N N . GLY A 1 85 ? 3.278 3.981 -2.413 1.00 96.06 85 GLY A N 1
ATOM 703 C CA . GLY A 1 85 ? 3.734 4.880 -1.356 1.00 96.06 85 GLY A CA 1
ATOM 704 C C . GLY A 1 85 ? 2.604 5.433 -0.500 1.00 96.06 85 GLY A C 1
ATOM 705 O O . GLY A 1 85 ? 1.417 5.320 -0.840 1.00 96.06 85 GLY A O 1
ATOM 706 N N . LEU A 1 86 ? 2.971 6.022 0.638 1.00 96.38 86 LEU A N 1
ATOM 707 C CA . LEU A 1 86 ? 2.042 6.769 1.485 1.00 96.38 86 LEU A CA 1
ATOM 708 C C . LEU A 1 86 ? 1.744 8.130 0.855 1.00 96.38 86 LEU A C 1
ATOM 710 O O . LEU A 1 86 ? 2.589 8.740 0.209 1.00 96.38 86 LEU A O 1
ATOM 714 N N . LEU A 1 87 ? 0.519 8.627 1.039 1.00 96.88 87 LEU A N 1
ATOM 715 C CA . LEU A 1 87 ? 0.142 9.915 0.451 1.00 96.88 87 LEU A CA 1
ATOM 716 C C . LEU A 1 87 ? 0.890 11.098 1.079 1.00 96.88 87 LEU A C 1
ATOM 718 O O . LEU A 1 87 ? 1.150 12.087 0.393 1.00 96.88 87 LEU A O 1
ATOM 722 N N . ASP A 1 88 ? 1.190 11.017 2.376 1.00 88.38 88 ASP A N 1
ATOM 723 C CA . ASP A 1 88 ? 1.666 12.129 3.202 1.00 88.38 88 ASP A CA 1
ATOM 724 C C . ASP A 1 88 ? 0.854 13.417 2.967 1.00 88.38 88 ASP A C 1
ATOM 726 O O . ASP A 1 88 ? -0.344 13.467 3.257 1.00 88.38 88 ASP A O 1
ATOM 730 N N . GLU A 1 89 ? 1.485 14.468 2.438 1.00 89.75 89 GLU A N 1
ATOM 731 C CA . GLU A 1 89 ? 0.848 15.755 2.127 1.00 89.75 89 GLU A CA 1
ATOM 732 C C . GLU A 1 89 ? 0.344 15.855 0.673 1.00 89.75 89 GLU A C 1
ATOM 734 O O . GLU A 1 89 ? -0.203 16.886 0.269 1.00 89.75 89 GLU A O 1
ATOM 739 N N . HIS A 1 90 ? 0.529 14.808 -0.131 1.00 95.62 90 HIS A N 1
ATOM 740 C CA . HIS A 1 90 ? 0.210 14.791 -1.555 1.00 95.62 90 HIS A CA 1
ATOM 741 C C . HIS A 1 90 ? -1.182 14.214 -1.836 1.00 95.62 90 HIS A C 1
ATOM 743 O O . HIS A 1 90 ? -1.738 13.417 -1.079 1.00 95.62 90 HIS A O 1
ATOM 749 N N . ASP A 1 91 ? -1.757 14.591 -2.980 1.00 97.50 91 ASP A N 1
ATOM 750 C CA . ASP A 1 91 ? -2.892 13.854 -3.527 1.00 97.50 91 ASP A CA 1
ATOM 751 C C . ASP A 1 91 ? -2.435 12.502 -4.122 1.00 97.50 91 ASP A C 1
ATOM 753 O O . ASP A 1 91 ? -1.261 12.348 -4.473 1.00 97.50 91 ASP A O 1
ATOM 757 N N . PRO A 1 92 ? -3.348 11.522 -4.276 1.00 98.19 92 PRO A N 1
ATOM 758 C CA . PRO A 1 92 ? -3.000 10.186 -4.754 1.00 98.19 92 PRO A CA 1
ATOM 759 C C . PRO A 1 92 ? -2.275 10.111 -6.095 1.00 98.19 92 PRO A C 1
ATOM 761 O O . PRO A 1 92 ? -1.424 9.243 -6.264 1.00 98.19 92 PRO A O 1
ATOM 764 N N . GLU A 1 93 ? -2.602 10.986 -7.047 1.00 98.06 93 GLU A N 1
ATOM 765 C CA . GLU A 1 93 ? -1.955 10.957 -8.358 1.00 98.06 93 GLU A CA 1
ATOM 766 C C . GLU A 1 93 ? -0.549 11.561 -8.282 1.00 98.06 93 GLU A C 1
ATOM 768 O O . GLU A 1 93 ? 0.398 10.998 -8.830 1.00 98.06 93 GLU A O 1
ATOM 773 N N . THR A 1 94 ? -0.392 12.680 -7.569 1.00 97.62 94 THR A N 1
ATOM 774 C CA . THR A 1 94 ? 0.926 13.291 -7.349 1.00 97.62 94 THR A CA 1
ATOM 775 C C . THR A 1 94 ? 1.862 12.357 -6.585 1.00 97.62 94 THR A C 1
ATOM 777 O O . THR A 1 94 ? 3.017 12.221 -6.982 1.00 97.62 94 THR A O 1
ATOM 780 N N . CYS A 1 95 ? 1.372 11.705 -5.524 1.00 97.81 95 CYS A N 1
ATOM 781 C CA . CYS A 1 95 ? 2.123 10.711 -4.752 1.00 97.81 95 CYS A CA 1
ATOM 782 C C . CYS A 1 95 ? 2.644 9.602 -5.673 1.00 97.81 95 CYS A C 1
ATOM 784 O O . CYS A 1 95 ? 3.849 9.436 -5.818 1.00 97.81 95 CYS A O 1
ATOM 786 N N . ILE A 1 96 ? 1.756 8.917 -6.397 1.00 98.06 96 ILE A N 1
ATOM 787 C CA . ILE A 1 96 ? 2.163 7.708 -7.117 1.00 98.06 96 ILE A CA 1
ATOM 788 C C . ILE A 1 96 ? 3.073 7.965 -8.322 1.00 98.06 96 ILE A C 1
ATOM 790 O O . ILE A 1 96 ? 3.817 7.085 -8.746 1.00 98.06 96 ILE A O 1
ATOM 794 N N . ARG A 1 97 ? 3.031 9.176 -8.889 1.00 97.94 97 ARG A N 1
ATOM 795 C CA . ARG A 1 97 ? 3.983 9.592 -9.926 1.00 97.94 97 ARG A CA 1
ATOM 796 C C . ARG A 1 97 ? 5.393 9.745 -9.367 1.00 97.94 97 ARG A C 1
ATOM 798 O O . ARG A 1 97 ? 6.331 9.354 -10.049 1.00 97.94 97 ARG A O 1
ATOM 805 N N . LYS A 1 98 ? 5.531 10.294 -8.155 1.00 96.81 98 LYS A N 1
ATOM 806 C CA . LYS A 1 98 ? 6.828 10.411 -7.475 1.00 96.81 98 LYS A CA 1
ATOM 807 C C . LYS A 1 98 ? 7.386 9.036 -7.136 1.00 96.81 98 LYS A C 1
ATOM 809 O O . LYS A 1 98 ? 8.499 8.733 -7.537 1.00 96.81 98 LYS A O 1
ATOM 814 N N . GLU A 1 99 ? 6.557 8.180 -6.547 1.00 97.50 99 GLU A N 1
ATOM 815 C CA . GLU A 1 99 ? 6.931 6.797 -6.226 1.00 97.50 99 GLU A CA 1
ATOM 816 C C . GLU A 1 99 ? 7.382 6.018 -7.468 1.00 97.50 99 GLU A C 1
ATOM 818 O O . GLU A 1 99 ? 8.383 5.312 -7.444 1.00 97.50 99 GLU A O 1
ATOM 823 N N . ALA A 1 100 ? 6.713 6.191 -8.614 1.00 98.19 100 ALA A N 1
ATOM 824 C CA . ALA A 1 100 ? 7.150 5.555 -9.857 1.00 98.19 100 ALA A CA 1
ATOM 825 C C . ALA A 1 100 ? 8.523 6.060 -10.350 1.00 98.19 100 ALA A C 1
ATOM 827 O O . ALA A 1 100 ? 9.286 5.297 -10.948 1.00 98.19 100 ALA A O 1
ATOM 828 N N . GLU A 1 101 ? 8.860 7.329 -10.120 1.00 97.69 101 GLU A N 1
ATOM 829 C CA . GLU A 1 101 ? 10.183 7.869 -10.449 1.00 97.69 101 GLU A CA 1
ATOM 830 C C . GLU A 1 101 ? 11.263 7.380 -9.471 1.00 97.69 101 GLU A C 1
ATOM 832 O O . GLU A 1 101 ? 12.378 7.087 -9.904 1.00 97.69 101 GLU A O 1
ATOM 837 N N . GLU A 1 102 ? 10.934 7.256 -8.186 1.00 96.75 102 GLU A N 1
ATOM 838 C CA . GLU A 1 102 ? 11.855 6.874 -7.109 1.00 96.75 102 GLU A CA 1
ATOM 839 C C . GLU A 1 102 ? 12.066 5.351 -7.040 1.00 96.75 102 GLU A C 1
ATOM 841 O O . GLU A 1 102 ? 13.192 4.865 -7.184 1.00 96.75 102 GLU A O 1
ATOM 846 N N . GLU A 1 103 ? 10.990 4.573 -6.906 1.00 97.75 103 GLU A N 1
ATOM 847 C CA . GLU A 1 103 ? 11.055 3.116 -6.784 1.00 97.75 103 GLU A CA 1
ATOM 848 C C . GLU A 1 103 ? 11.372 2.443 -8.125 1.00 97.75 103 GLU A C 1
ATOM 850 O O . GLU A 1 103 ? 12.253 1.586 -8.186 1.00 97.75 103 GLU A O 1
ATOM 855 N N . LEU A 1 104 ? 10.675 2.810 -9.212 1.00 98.25 104 LEU A N 1
ATOM 856 C CA . LEU A 1 104 ? 10.816 2.132 -10.513 1.00 98.25 104 LEU A CA 1
ATOM 857 C C . LEU A 1 104 ? 11.835 2.797 -11.442 1.00 98.25 104 LEU A C 1
ATOM 859 O O . LEU A 1 104 ? 12.354 2.141 -12.347 1.00 98.25 104 LEU A O 1
ATOM 863 N N . GLY A 1 105 ? 12.091 4.094 -11.270 1.00 98.12 105 GLY A N 1
ATOM 864 C CA . GLY A 1 105 ? 12.920 4.868 -12.190 1.00 98.12 105 GLY A CA 1
ATOM 865 C C . GLY A 1 105 ? 12.220 5.263 -13.490 1.00 98.12 105 GLY A C 1
ATOM 866 O O . GLY A 1 105 ? 12.904 5.479 -14.494 1.00 98.12 105 GLY A O 1
ATOM 867 N N . TYR A 1 106 ? 10.883 5.348 -13.512 1.00 98.50 106 TYR A N 1
ATOM 868 C CA . TYR A 1 106 ? 10.097 5.655 -14.715 1.00 98.50 106 TYR A CA 1
ATOM 869 C C . TYR A 1 106 ? 9.252 6.922 -14.568 1.00 98.50 106 TYR A C 1
ATOM 871 O O . TYR A 1 106 ? 8.439 7.047 -13.658 1.00 98.50 106 TYR A O 1
ATOM 879 N N . HIS A 1 107 ? 9.359 7.816 -15.553 1.00 98.25 107 HIS A N 1
ATOM 880 C CA . HIS A 1 107 ? 8.489 8.984 -15.667 1.00 98.25 107 HIS A CA 1
ATOM 881 C C . HIS A 1 107 ? 7.202 8.635 -16.428 1.00 98.25 107 HIS A C 1
ATOM 883 O O . HIS A 1 107 ? 7.150 8.648 -17.662 1.00 98.25 107 HIS A O 1
ATOM 889 N N . LEU A 1 108 ? 6.138 8.327 -15.690 1.00 97.44 108 LEU A N 1
ATOM 890 C CA . LEU A 1 108 ? 4.848 7.926 -16.256 1.00 97.44 108 LEU A CA 1
ATOM 891 C C . LEU A 1 108 ? 3.991 9.156 -16.566 1.00 97.44 108 LEU A C 1
ATOM 893 O O . LEU A 1 108 ? 3.769 9.995 -15.698 1.00 97.44 108 LEU A O 1
ATOM 897 N N . LYS A 1 109 ? 3.487 9.272 -17.802 1.00 89.44 109 LYS A N 1
ATOM 898 C CA . LYS A 1 109 ? 2.731 10.455 -18.265 1.00 89.44 109 LYS A CA 1
ATOM 899 C C . LYS A 1 109 ? 1.239 10.351 -17.983 1.00 89.44 109 LYS A C 1
ATOM 901 O O . LYS A 1 109 ? 0.696 11.187 -17.266 1.00 89.44 109 LYS A O 1
ATOM 906 N N . ASP A 1 110 ? 0.594 9.321 -18.510 1.00 92.19 110 ASP A N 1
ATOM 907 C CA . ASP A 1 110 ? -0.849 9.131 -18.393 1.00 92.19 110 ASP A CA 1
ATOM 908 C C . ASP A 1 110 ? -1.120 8.046 -17.351 1.00 92.19 110 ASP A C 1
ATOM 910 O O . ASP A 1 110 ? -0.812 6.872 -17.568 1.00 92.19 110 ASP A O 1
ATOM 914 N N . VAL A 1 111 ? -1.645 8.469 -16.199 1.00 97.12 111 VAL A N 1
ATOM 915 C CA . VAL A 1 111 ? -1.924 7.608 -15.050 1.00 97.12 111 VAL A CA 1
ATOM 916 C C . VAL A 1 111 ? -3.436 7.570 -14.838 1.00 97.12 111 VAL A C 1
ATOM 918 O O . VAL A 1 111 ? -4.061 8.588 -14.549 1.00 97.12 111 VAL A O 1
ATOM 921 N N . ASP A 1 112 ? -4.034 6.392 -14.995 1.00 98.31 112 ASP A N 1
ATOM 922 C CA . ASP A 1 112 ? -5.477 6.182 -14.905 1.00 98.31 112 ASP A CA 1
ATOM 923 C C . ASP A 1 112 ? -5.853 5.609 -13.540 1.00 98.31 112 ASP A C 1
ATOM 925 O O . ASP A 1 112 ? -5.429 4.515 -13.163 1.00 98.31 112 ASP A O 1
ATOM 929 N N . ARG A 1 113 ? -6.709 6.320 -12.801 1.00 98.31 113 ARG A N 1
ATOM 930 C CA . ARG A 1 113 ? -7.257 5.828 -11.532 1.00 98.31 113 ARG A CA 1
ATOM 931 C C . ARG A 1 113 ? -8.274 4.713 -11.772 1.00 98.31 113 ARG A C 1
ATOM 933 O O . ARG A 1 113 ? -9.252 4.908 -12.493 1.00 98.31 113 ARG A O 1
ATOM 940 N N . LEU A 1 114 ? -8.120 3.600 -11.063 1.00 98.44 114 LEU A N 1
ATOM 941 C CA . LEU A 1 114 ? -9.026 2.454 -11.122 1.00 98.44 114 LEU A CA 1
ATOM 942 C C . LEU A 1 114 ? -10.078 2.481 -10.005 1.00 98.44 114 LEU A C 1
ATOM 944 O O . LEU A 1 114 ? -11.278 2.594 -10.263 1.00 98.44 114 LEU A O 1
ATOM 948 N N . PHE A 1 115 ? -9.645 2.366 -8.751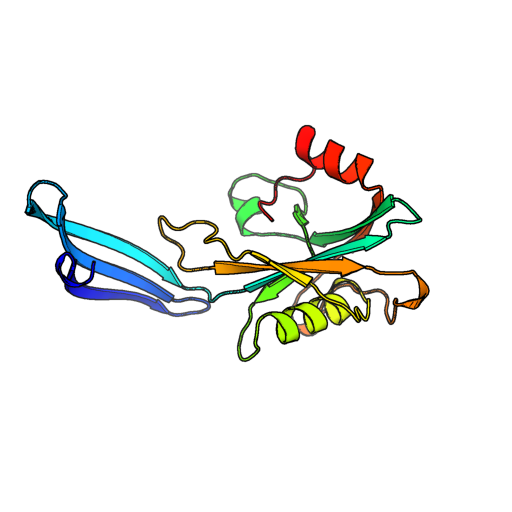 1.00 98.19 115 PHE A N 1
ATOM 949 C CA . PHE A 1 115 ? -10.516 2.219 -7.580 1.00 98.19 115 PHE A CA 1
ATOM 950 C C . PHE A 1 115 ? -9.757 2.531 -6.283 1.00 98.19 115 PHE A C 1
ATOM 952 O O . PHE A 1 115 ? -8.551 2.766 -6.313 1.00 98.19 115 PHE A O 1
ATOM 959 N N . SER A 1 116 ? -10.456 2.558 -5.140 1.00 98.19 116 SER A N 1
ATOM 960 C CA . SER A 1 116 ? -9.816 2.771 -3.836 1.00 98.19 116 SER A CA 1
ATOM 961 C C . SER A 1 116 ? -10.421 1.947 -2.682 1.00 98.19 116 SER A C 1
ATOM 963 O O . SER A 1 116 ? -11.345 2.410 -2.004 1.00 98.19 116 SER A O 1
ATOM 965 N N . PRO A 1 117 ? -9.963 0.695 -2.472 1.00 98.06 117 PRO A N 1
ATOM 966 C CA . PRO A 1 117 ? -10.448 -0.185 -1.417 1.00 98.06 117 PRO A CA 1
ATOM 967 C C . PRO A 1 117 ? -9.801 0.121 -0.060 1.00 98.06 117 PRO A C 1
ATOM 969 O O . PRO A 1 117 ? -8.691 0.639 0.028 1.00 98.06 117 PRO A O 1
ATOM 972 N N . PHE A 1 118 ? -10.494 -0.282 1.006 1.00 97.94 118 PHE A N 1
ATOM 973 C CA . PHE A 1 118 ? -9.862 -0.502 2.306 1.00 97.94 118 PHE A CA 1
ATOM 974 C C . PHE A 1 118 ? -9.179 -1.868 2.303 1.00 97.94 118 PHE A C 1
ATOM 976 O O . PHE A 1 118 ? -9.833 -2.865 1.984 1.00 97.94 118 PHE A O 1
ATOM 983 N N . MET A 1 119 ? -7.911 -1.926 2.706 1.00 95.69 119 MET A N 1
ATOM 984 C CA . MET A 1 119 ? -7.122 -3.163 2.625 1.00 95.69 119 MET A CA 1
ATOM 985 C C . MET A 1 119 ? -7.414 -4.125 3.783 1.00 95.69 119 MET A C 1
ATOM 987 O O . MET A 1 119 ? -7.492 -5.336 3.590 1.00 95.69 119 MET A O 1
ATOM 991 N N . SER A 1 120 ? -7.644 -3.596 4.991 1.00 96.56 120 SER A N 1
ATOM 992 C CA . SER A 1 120 ? -7.979 -4.396 6.179 1.00 96.56 120 SER A CA 1
ATOM 993 C C . SER A 1 120 ? -8.964 -3.663 7.111 1.00 96.56 120 SER A C 1
ATOM 995 O O . SER A 1 120 ? -8.623 -3.287 8.239 1.00 96.56 120 SER A O 1
ATOM 997 N N . PRO A 1 121 ? -10.230 -3.468 6.680 1.00 96.50 121 PRO A N 1
ATOM 998 C CA . PRO A 1 121 ? -11.201 -2.581 7.341 1.00 96.50 121 PRO A CA 1
ATOM 999 C C . PRO A 1 121 ? -11.673 -3.055 8.727 1.00 96.50 121 PRO A C 1
ATOM 1001 O O . PRO A 1 121 ? -12.504 -2.404 9.360 1.00 96.50 121 PRO A O 1
ATOM 1004 N N . GLY A 1 122 ? -11.195 -4.207 9.205 1.00 96.12 122 GLY A N 1
ATOM 1005 C CA . GLY A 1 122 ? -11.488 -4.690 10.552 1.00 96.12 122 GLY A CA 1
ATOM 1006 C C . GLY A 1 122 ? -10.766 -3.902 11.647 1.00 96.12 122 GLY A C 1
ATOM 1007 O O . GLY A 1 122 ? -11.297 -3.783 12.753 1.00 96.12 122 GLY A O 1
ATOM 1008 N N . SER A 1 123 ? -9.576 -3.374 11.349 1.00 95.19 123 SER A N 1
ATOM 1009 C CA . SER A 1 123 ? -8.719 -2.716 12.343 1.00 95.19 123 SER A CA 1
ATOM 1010 C C . SER A 1 123 ? -7.722 -1.708 11.774 1.00 95.19 123 SER A C 1
ATOM 1012 O O . SER A 1 123 ? -7.085 -1.020 12.562 1.00 95.19 123 SER A O 1
ATOM 1014 N N . VAL A 1 124 ? -7.557 -1.609 10.454 1.00 97.94 124 VAL A N 1
ATOM 1015 C CA . VAL A 1 124 ? -6.647 -0.649 9.810 1.00 97.94 124 VAL A CA 1
ATOM 1016 C C . VAL A 1 124 ? -7.484 0.366 9.037 1.00 97.94 124 VAL A C 1
ATOM 1018 O O . VAL A 1 124 ? -8.448 -0.013 8.369 1.00 97.94 124 VAL A O 1
ATOM 1021 N N . THR A 1 125 ? -7.163 1.652 9.177 1.00 97.62 125 THR A N 1
ATOM 1022 C CA . THR A 1 125 ? -7.905 2.748 8.522 1.00 97.62 125 THR A CA 1
ATOM 1023 C C . THR A 1 125 ? -7.522 2.941 7.054 1.00 97.62 125 THR A C 1
ATOM 1025 O O . THR A 1 125 ? -8.300 3.544 6.320 1.00 97.62 125 THR A O 1
ATOM 1028 N N . GLU A 1 126 ? -6.371 2.396 6.647 1.00 97.81 126 GLU A N 1
ATOM 1029 C CA . GLU A 1 126 ? -5.747 2.556 5.332 1.00 97.81 126 GLU A CA 1
ATOM 1030 C C . GLU A 1 126 ? -6.704 2.257 4.176 1.00 97.81 126 GLU A C 1
ATOM 1032 O O . GLU A 1 126 ? -7.288 1.167 4.050 1.00 97.81 126 GLU A O 1
ATOM 1037 N N . ARG A 1 127 ? -6.787 3.238 3.283 1.00 97.69 127 ARG A N 1
ATOM 1038 C CA . ARG A 1 127 ? -7.319 3.094 1.938 1.00 97.69 127 ARG A CA 1
ATOM 1039 C C . ARG A 1 127 ? -6.197 3.326 0.933 1.00 97.69 127 ARG A C 1
ATOM 1041 O O . ARG A 1 127 ? -5.493 4.331 0.998 1.00 97.69 127 ARG A O 1
ATOM 1048 N N . LEU A 1 128 ? -6.094 2.424 -0.038 1.00 98.38 128 LEU A N 1
ATOM 1049 C CA . LEU A 1 128 ? -5.147 2.555 -1.142 1.00 98.38 128 LEU A CA 1
ATOM 1050 C C . LEU A 1 128 ? -5.854 3.044 -2.399 1.00 98.38 128 LEU A C 1
ATOM 1052 O O . LEU A 1 128 ? -6.961 2.606 -2.703 1.00 98.38 128 LEU A O 1
ATOM 1056 N N . TRP A 1 129 ? -5.222 3.950 -3.134 1.00 98.62 129 TRP A N 1
ATOM 1057 C CA . TRP A 1 129 ? -5.697 4.463 -4.414 1.00 98.62 129 TRP A CA 1
ATOM 1058 C C . TRP A 1 129 ? -4.950 3.772 -5.550 1.00 98.62 129 TRP A C 1
ATOM 1060 O O . TRP A 1 129 ? -3.749 3.950 -5.695 1.00 98.62 129 TRP A O 1
ATOM 1070 N N . PHE A 1 130 ? -5.662 2.974 -6.343 1.00 98.81 130 PHE A N 1
ATOM 1071 C CA . PHE A 1 130 ? -5.059 2.157 -7.391 1.00 98.81 130 PHE A CA 1
ATOM 1072 C C . PHE A 1 130 ? -5.056 2.876 -8.728 1.00 98.81 130 PHE A C 1
ATOM 1074 O O . PHE A 1 130 ? -6.081 3.422 -9.156 1.00 98.81 130 PHE A O 1
ATOM 1081 N N . PHE A 1 131 ? -3.924 2.780 -9.408 1.00 98.88 131 PHE A N 1
ATOM 1082 C CA . PHE A 1 131 ? -3.668 3.359 -10.708 1.00 98.88 131 PHE A CA 1
ATOM 1083 C C . PHE A 1 131 ? -3.033 2.343 -11.657 1.00 98.88 131 PHE A C 1
ATOM 1085 O O . PHE A 1 131 ? -2.423 1.355 -11.249 1.00 98.88 131 PHE A O 1
ATOM 1092 N N . VAL A 1 132 ? -3.150 2.617 -12.948 1.00 98.69 132 VAL A N 1
ATOM 1093 C CA . VAL A 1 132 ? -2.376 1.961 -14.005 1.00 98.69 132 VAL A CA 1
ATOM 1094 C C . VAL A 1 132 ? -1.817 3.022 -14.931 1.00 98.69 132 VAL A C 1
ATOM 1096 O O . VAL A 1 132 ? -2.404 4.090 -15.088 1.00 98.69 132 VAL A O 1
ATOM 1099 N N . ALA A 1 133 ? -0.701 2.721 -15.574 1.00 98.56 133 ALA A N 1
ATOM 1100 C CA . ALA A 1 133 ? -0.145 3.579 -16.606 1.00 98.56 133 ALA A CA 1
ATOM 1101 C C . ALA A 1 133 ? 0.501 2.730 -17.686 1.00 98.56 133 ALA A C 1
ATOM 1103 O O . ALA A 1 133 ? 1.041 1.657 -17.417 1.00 98.56 133 ALA A O 1
ATOM 1104 N N . ARG A 1 134 ? 0.472 3.229 -18.918 1.00 98.25 134 ARG A N 1
ATOM 1105 C CA . ARG A 1 134 ? 1.344 2.673 -19.948 1.00 98.25 134 ARG A CA 1
ATOM 1106 C C . ARG A 1 134 ? 2.763 3.161 -19.712 1.00 98.25 134 ARG A C 1
ATOM 1108 O O . ARG A 1 134 ? 2.951 4.333 -19.390 1.00 98.25 134 ARG A O 1
ATOM 1115 N N . TYR A 1 135 ? 3.737 2.289 -19.930 1.00 98.06 135 TYR A N 1
ATOM 1116 C CA . TYR A 1 135 ? 5.138 2.688 -19.994 1.00 98.06 135 TYR A CA 1
ATOM 1117 C C . TYR A 1 135 ? 5.799 2.138 -21.251 1.00 98.06 135 TYR A C 1
ATOM 1119 O O . TYR A 1 135 ? 5.339 1.174 -21.860 1.00 98.06 135 TYR A O 1
ATOM 1127 N N . SER A 1 136 ? 6.907 2.767 -21.615 1.00 97.12 136 SER A N 1
ATOM 1128 C CA . SER A 1 136 ? 7.858 2.299 -22.608 1.00 97.12 136 SER A CA 1
ATOM 1129 C C . SER A 1 136 ? 9.278 2.367 -22.025 1.00 97.12 136 SER A C 1
ATOM 1131 O O . SER A 1 136 ? 9.520 3.127 -21.086 1.00 97.12 136 SER A O 1
ATOM 1133 N N . PRO A 1 137 ? 10.273 1.663 -22.594 1.00 95.94 137 PRO A N 1
ATOM 1134 C CA . PRO A 1 137 ? 11.659 1.734 -22.128 1.00 95.94 137 PRO A CA 1
ATOM 1135 C C . PRO A 1 137 ? 12.239 3.145 -22.207 1.00 95.94 137 PRO A C 1
ATOM 1137 O O . PRO A 1 137 ? 13.173 3.472 -21.485 1.00 95.94 137 PRO A O 1
ATOM 1140 N N . THR A 1 138 ? 11.698 3.987 -23.093 1.00 97.12 138 THR A N 1
ATOM 1141 C CA . THR A 1 138 ? 12.125 5.382 -23.239 1.00 97.12 138 THR A CA 1
ATOM 1142 C C . THR A 1 138 ? 11.641 6.293 -22.117 1.00 97.12 138 THR A C 1
ATOM 1144 O O . THR A 1 138 ? 12.126 7.416 -22.024 1.00 97.12 138 THR A O 1
ATOM 1147 N N . ASP A 1 139 ? 10.716 5.829 -21.274 1.00 97.75 139 ASP A N 1
ATOM 1148 C CA . ASP A 1 139 ? 10.244 6.572 -20.103 1.00 97.75 139 ASP A CA 1
ATOM 1149 C C . ASP A 1 139 ? 11.138 6.345 -18.866 1.00 97.75 139 ASP A C 1
ATOM 1151 O O . ASP A 1 139 ? 10.940 6.997 -17.841 1.00 97.75 139 ASP A O 1
ATOM 1155 N N . ARG A 1 140 ? 12.136 5.450 -18.948 1.00 98.00 140 ARG A N 1
ATOM 1156 C CA . ARG A 1 140 ? 13.108 5.211 -17.873 1.00 98.00 140 ARG A CA 1
ATOM 1157 C C . ARG A 1 140 ? 14.056 6.403 -17.726 1.00 98.00 140 ARG A C 1
ATOM 1159 O O . ARG A 1 140 ? 14.718 6.800 -18.686 1.00 98.00 140 ARG A O 1
ATOM 1166 N N . ILE A 1 141 ? 14.156 6.932 -16.513 1.00 98.06 141 ILE A N 1
ATOM 1167 C CA . ILE A 1 141 ? 14.981 8.095 -16.157 1.00 98.06 141 ILE A CA 1
ATOM 1168 C C . ILE A 1 141 ? 16.097 7.764 -15.158 1.00 98.06 141 ILE A C 1
ATOM 1170 O O . ILE A 1 141 ? 17.067 8.516 -15.063 1.00 98.06 141 ILE A O 1
ATOM 1174 N N . SER A 1 142 ? 15.994 6.641 -14.444 1.00 97.31 142 SER A N 1
ATOM 1175 C CA . SER A 1 142 ? 17.007 6.151 -13.503 1.00 97.31 142 SER A CA 1
ATOM 1176 C C . SER A 1 142 ? 16.987 4.617 -13.430 1.00 97.31 142 SER A C 1
ATOM 1178 O O . SER A 1 142 ? 16.270 3.954 -14.185 1.00 97.31 142 SER A O 1
ATOM 1180 N N . ASP A 1 143 ? 17.800 4.034 -12.549 1.00 95.88 143 ASP A N 1
ATOM 1181 C CA . ASP A 1 143 ? 17.747 2.598 -12.255 1.00 95.88 143 ASP A CA 1
ATOM 1182 C C . ASP A 1 143 ? 16.624 2.215 -11.273 1.00 95.88 143 ASP A C 1
ATOM 1184 O O . ASP A 1 143 ? 16.399 1.023 -11.069 1.00 95.88 143 ASP A O 1
ATOM 1188 N N . GLY A 1 144 ? 15.904 3.202 -10.725 1.00 97.00 144 GLY A N 1
ATOM 1189 C CA . GLY A 1 144 ? 14.987 3.018 -9.602 1.00 97.00 144 GLY A CA 1
ATOM 1190 C C . GLY A 1 144 ? 15.729 2.607 -8.330 1.00 97.00 144 GLY A C 1
ATOM 1191 O O . GLY A 1 144 ? 16.932 2.847 -8.193 1.00 97.00 144 GLY A O 1
ATOM 1192 N N . GLY A 1 145 ? 15.009 1.950 -7.427 1.00 95.00 145 GLY A N 1
ATOM 1193 C CA . GLY A 1 145 ? 15.561 1.363 -6.208 1.00 95.00 145 GLY A CA 1
ATOM 1194 C C . GLY A 1 145 ? 15.157 2.047 -4.905 1.00 95.00 145 GLY A C 1
ATOM 1195 O O . GLY A 1 145 ? 15.600 1.599 -3.847 1.00 95.00 145 GLY A O 1
ATOM 1196 N N . GLY A 1 146 ? 14.295 3.064 -4.978 1.00 91.31 146 GLY A N 1
ATOM 1197 C CA . GLY A 1 146 ? 13.819 3.808 -3.813 1.00 91.31 146 GLY A CA 1
ATOM 1198 C C . GLY A 1 146 ? 14.844 4.822 -3.308 1.00 91.31 146 GLY A C 1
ATOM 1199 O O . GLY A 1 146 ? 15.810 5.151 -4.006 1.00 91.31 146 GLY A O 1
ATOM 1200 N N . ALA A 1 147 ? 14.634 5.314 -2.089 1.00 85.44 147 ALA A N 1
ATOM 1201 C CA . ALA A 1 147 ? 15.485 6.297 -1.423 1.00 85.44 147 ALA A CA 1
ATOM 1202 C C . ALA A 1 147 ? 16.431 5.634 -0.389 1.00 85.44 147 ALA A C 1
ATOM 1204 O O . ALA A 1 147 ? 16.011 5.296 0.725 1.00 85.44 147 ALA A O 1
ATOM 1205 N N . PRO A 1 148 ? 17.743 5.474 -0.680 1.00 80.31 148 PRO A N 1
ATOM 1206 C CA . PRO A 1 148 ? 18.683 4.834 0.247 1.00 80.31 148 PRO A CA 1
ATOM 1207 C C . PRO A 1 148 ? 18.820 5.562 1.591 1.00 80.31 148 PRO A C 1
ATOM 1209 O O . PRO A 1 148 ? 19.097 4.939 2.618 1.00 80.31 148 PRO A O 1
ATOM 1212 N N . GLU A 1 149 ? 18.645 6.885 1.603 1.00 79.56 149 GLU A N 1
ATOM 1213 C CA . GLU A 1 149 ? 18.628 7.710 2.812 1.00 79.56 149 GLU A CA 1
ATOM 1214 C C . GLU A 1 149 ? 17.455 7.396 3.751 1.00 79.56 149 GLU A C 1
ATOM 1216 O O . GLU A 1 149 ? 17.578 7.615 4.958 1.00 79.56 149 GLU A O 1
ATOM 1221 N N . GLU A 1 150 ? 16.368 6.832 3.223 1.00 78.69 150 GLU A N 1
ATOM 1222 C CA . GLU A 1 150 ? 15.195 6.382 3.979 1.00 78.69 150 GLU A CA 1
ATOM 1223 C C . GLU A 1 150 ? 15.302 4.902 4.387 1.00 78.69 150 GLU A C 1
ATOM 1225 O O . GLU A 1 150 ? 14.457 4.370 5.109 1.00 78.69 150 GLU A O 1
ATOM 1230 N N . GLY A 1 151 ? 16.411 4.250 4.017 1.00 78.25 151 GLY A N 1
ATOM 1231 C CA . GLY A 1 151 ? 16.690 2.850 4.323 1.00 78.25 151 GLY A CA 1
ATOM 1232 C C . GLY A 1 151 ? 16.028 1.868 3.361 1.00 78.25 151 GLY A C 1
ATOM 1233 O O . GLY A 1 151 ? 15.921 0.685 3.695 1.00 78.25 151 GLY A O 1
ATOM 1234 N N . GLU A 1 152 ? 15.591 2.342 2.196 1.00 85.50 152 GLU A N 1
ATOM 1235 C CA . GLU A 1 152 ? 15.007 1.505 1.157 1.00 85.50 152 GLU A CA 1
ATOM 1236 C C . GLU A 1 152 ? 16.081 0.740 0.373 1.00 85.50 152 GLU A C 1
ATOM 1238 O O . GLU A 1 152 ? 17.177 1.235 0.107 1.00 85.50 152 GLU A O 1
ATOM 1243 N N . ASP A 1 153 ? 15.752 -0.504 0.031 1.00 92.81 153 ASP A N 1
ATOM 1244 C CA . ASP A 1 153 ? 16.546 -1.396 -0.817 1.00 92.81 153 ASP A CA 1
ATOM 1245 C C . ASP A 1 153 ? 15.559 -2.170 -1.694 1.00 92.81 153 ASP A C 1
ATOM 1247 O O . ASP A 1 153 ? 14.997 -3.195 -1.282 1.00 92.81 153 ASP A O 1
ATOM 1251 N N . ILE A 1 154 ? 15.253 -1.590 -2.856 1.00 96.88 154 ILE A 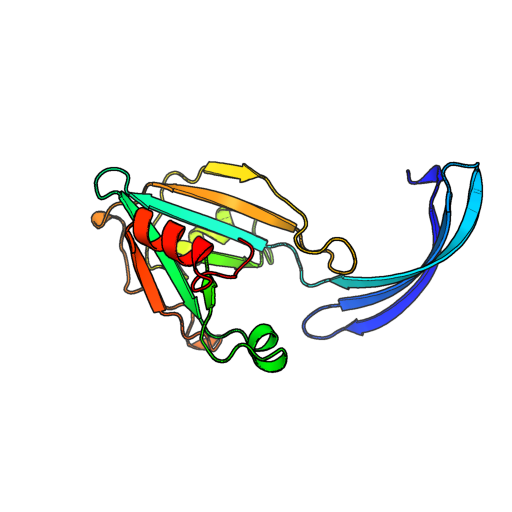N 1
ATOM 1252 C CA . ILE A 1 154 ? 14.191 -2.053 -3.747 1.00 96.88 154 ILE A CA 1
ATOM 1253 C C . ILE A 1 154 ? 14.795 -2.572 -5.053 1.00 96.88 154 ILE A C 1
ATOM 1255 O O . ILE A 1 154 ? 15.571 -1.903 -5.730 1.00 96.88 154 ILE A O 1
ATOM 1259 N N . GLU A 1 155 ? 14.409 -3.782 -5.448 1.00 98.00 155 GLU A N 1
ATOM 1260 C CA . GLU A 1 155 ? 14.741 -4.344 -6.757 1.00 98.00 155 GLU A CA 1
ATOM 1261 C C . GLU A 1 155 ? 13.602 -4.058 -7.745 1.00 98.00 155 GLU A C 1
ATOM 1263 O O . GLU A 1 155 ? 12.463 -4.472 -7.526 1.00 98.00 155 GLU A O 1
ATOM 1268 N N . VAL A 1 156 ? 13.907 -3.393 -8.861 1.00 98.44 156 VAL A N 1
ATOM 1269 C CA . VAL A 1 156 ? 12.946 -3.181 -9.955 1.00 98.44 156 VAL A CA 1
ATOM 1270 C C . VAL A 1 156 ? 12.841 -4.441 -10.810 1.00 98.44 156 VAL A C 1
ATOM 1272 O O . VAL A 1 156 ? 13.840 -4.946 -11.328 1.00 98.44 156 VAL A O 1
ATOM 1275 N N . LEU A 1 157 ? 11.618 -4.926 -11.011 1.00 98.50 157 LEU A N 1
ATOM 1276 C CA . LEU A 1 157 ? 11.311 -6.104 -11.813 1.00 98.50 157 LEU A CA 1
ATOM 1277 C C . LEU A 1 157 ? 10.497 -5.710 -13.049 1.00 98.50 157 LEU A C 1
ATOM 1279 O O . LEU A 1 157 ? 9.331 -5.341 -12.938 1.00 98.50 157 LEU A O 1
ATOM 1283 N N . GLU A 1 158 ? 11.074 -5.861 -14.242 1.00 98.50 158 GLU A N 1
ATOM 1284 C CA . GLU A 1 158 ? 10.292 -5.922 -15.484 1.00 98.50 158 GLU A CA 1
ATOM 1285 C C . GLU A 1 158 ? 9.942 -7.388 -15.757 1.00 98.50 158 GLU A C 1
ATOM 1287 O O . GLU A 1 158 ? 10.811 -8.199 -16.080 1.00 98.50 158 GLU A O 1
ATOM 1292 N N . MET A 1 159 ? 8.669 -7.744 -15.589 1.00 98.44 159 MET A N 1
ATOM 1293 C CA . MET A 1 159 ? 8.202 -9.129 -15.645 1.00 98.44 159 MET A CA 1
ATOM 1294 C C . MET A 1 159 ? 7.197 -9.320 -16.789 1.00 98.44 159 MET A C 1
ATOM 1296 O O . MET A 1 159 ? 6.300 -8.488 -16.953 1.00 98.44 159 MET A O 1
ATOM 1300 N N . PRO A 1 160 ? 7.279 -10.409 -17.578 1.00 98.69 160 PRO A N 1
ATOM 1301 C CA . PRO A 1 160 ? 6.201 -10.787 -18.488 1.00 98.69 160 PRO A CA 1
ATOM 1302 C C . PRO A 1 160 ? 4.875 -10.940 -17.735 1.00 98.69 160 PRO A C 1
ATOM 1304 O O . PRO A 1 160 ? 4.826 -11.571 -16.679 1.00 98.69 160 PRO A O 1
ATOM 1307 N N . LEU A 1 161 ? 3.783 -10.409 -18.286 1.00 98.56 161 LEU A N 1
ATOM 1308 C CA . LEU A 1 161 ? 2.472 -10.425 -17.631 1.00 98.56 161 LEU A CA 1
ATOM 1309 C C . LEU A 1 161 ? 2.021 -11.852 -17.277 1.00 98.56 161 LEU A C 1
ATOM 1311 O O . LEU A 1 161 ? 1.535 -12.091 -16.174 1.00 98.56 161 LEU A O 1
ATOM 1315 N N . ASP A 1 162 ? 2.236 -12.812 -18.178 1.00 98.56 162 ASP A N 1
ATOM 1316 C CA . ASP A 1 162 ? 1.898 -14.220 -17.941 1.00 98.56 162 ASP A CA 1
ATOM 1317 C C . ASP A 1 162 ? 2.695 -14.826 -16.775 1.00 98.56 162 ASP A C 1
ATOM 1319 O O . ASP A 1 162 ? 2.174 -15.659 -16.031 1.00 98.56 162 ASP A O 1
ATOM 1323 N N . GLU A 1 163 ? 3.946 -14.396 -16.577 1.00 98.69 163 GLU A N 1
ATOM 1324 C CA . GLU A 1 163 ? 4.768 -14.842 -15.452 1.00 98.69 163 GLU A CA 1
ATOM 1325 C C . GLU A 1 163 ? 4.280 -14.244 -14.131 1.00 98.69 163 GLU A C 1
ATOM 1327 O O . GLU A 1 163 ? 4.193 -14.974 -13.142 1.00 98.69 163 GLU A O 1
ATOM 1332 N N . ALA A 1 164 ? 3.905 -12.961 -14.120 1.00 98.56 164 ALA A N 1
ATOM 1333 C CA . ALA A 1 164 ? 3.326 -12.310 -12.946 1.00 98.56 164 ALA A CA 1
ATOM 1334 C C . ALA A 1 164 ? 2.012 -12.990 -12.532 1.00 98.56 164 ALA A C 1
ATOM 1336 O O . ALA A 1 164 ? 1.827 -13.354 -11.371 1.00 98.56 164 ALA A O 1
ATOM 1337 N N . LEU A 1 165 ? 1.128 -13.266 -13.496 1.00 98.50 165 LEU A N 1
ATOM 1338 C CA . LEU A 1 165 ? -0.121 -13.994 -13.256 1.00 98.50 165 LEU A CA 1
ATOM 1339 C C . LEU A 1 165 ? 0.127 -15.419 -12.741 1.00 98.50 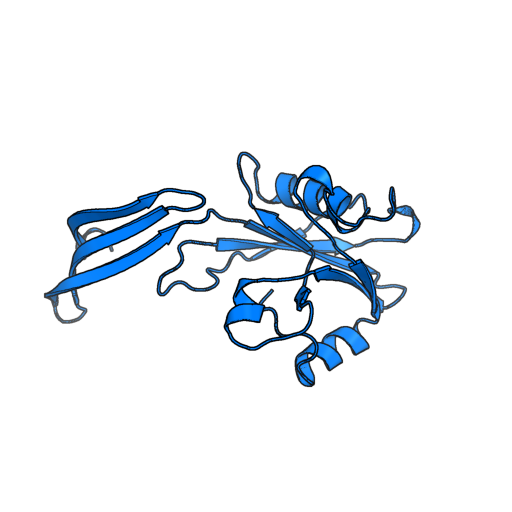165 LEU A C 1
ATOM 1341 O O . LEU A 1 165 ? -0.555 -15.867 -11.816 1.00 98.50 165 LEU A O 1
ATOM 1345 N N . ALA A 1 166 ? 1.113 -16.128 -13.298 1.00 98.62 166 ALA A N 1
ATOM 1346 C CA . ALA A 1 166 ? 1.524 -17.430 -12.781 1.00 98.62 166 ALA A CA 1
ATOM 1347 C C . ALA A 1 166 ? 2.072 -17.325 -11.347 1.00 98.62 166 ALA A C 1
ATOM 1349 O O . ALA A 1 166 ? 1.754 -18.176 -10.522 1.00 98.62 166 ALA A O 1
ATOM 1350 N N . GLY A 1 167 ? 2.824 -16.263 -11.041 1.00 98.44 167 GLY A N 1
ATOM 1351 C CA . GLY A 1 167 ? 3.352 -15.971 -9.710 1.00 98.44 167 GLY A CA 1
ATOM 1352 C C . GLY A 1 167 ? 2.263 -15.765 -8.656 1.00 98.44 167 GLY A C 1
ATOM 1353 O O . GLY A 1 167 ? 2.405 -16.221 -7.524 1.00 98.44 167 GLY A O 1
ATOM 1354 N N . ILE A 1 168 ? 1.141 -15.145 -9.029 1.00 98.50 168 ILE A N 1
ATOM 1355 C CA . ILE A 1 168 ? -0.042 -15.055 -8.159 1.00 98.50 168 ILE A CA 1
ATOM 1356 C C . ILE A 1 168 ? -0.636 -16.451 -7.926 1.00 98.50 168 ILE A C 1
ATOM 1358 O O . ILE A 1 168 ? -0.975 -16.818 -6.802 1.00 98.50 168 ILE A O 1
ATOM 1362 N N . ALA A 1 169 ? -0.765 -17.252 -8.988 1.00 98.25 169 ALA A N 1
ATOM 1363 C CA . ALA A 1 169 ? -1.388 -18.572 -8.912 1.00 98.25 169 ALA A CA 1
ATOM 1364 C C . ALA A 1 169 ? -0.567 -19.593 -8.104 1.00 98.25 169 ALA A C 1
ATOM 1366 O O . ALA A 1 169 ? -1.148 -20.462 -7.451 1.00 98.25 169 ALA A O 1
ATOM 1367 N N . ASP A 1 170 ? 0.764 -19.510 -8.159 1.00 97.62 170 ASP A N 1
ATOM 1368 C CA . ASP A 1 170 ? 1.679 -20.434 -7.482 1.00 97.62 170 ASP A CA 1
ATOM 1369 C C . ASP A 1 170 ? 2.200 -19.931 -6.122 1.00 97.62 170 ASP A C 1
ATOM 1371 O O . ASP A 1 170 ? 2.843 -20.693 -5.398 1.00 97.62 170 ASP A O 1
ATOM 1375 N N . GLY A 1 171 ? 1.864 -18.696 -5.736 1.00 96.94 171 GLY A N 1
ATOM 1376 C CA . GLY A 1 171 ? 2.205 -18.117 -4.438 1.00 96.94 171 GLY A CA 1
ATOM 1377 C C . GLY A 1 171 ? 3.593 -17.474 -4.361 1.00 96.94 171 GLY A C 1
ATOM 1378 O O . GLY A 1 171 ? 4.059 -17.199 -3.256 1.00 96.94 171 GLY A O 1
ATOM 1379 N N . ARG A 1 172 ? 4.258 -17.212 -5.494 1.00 97.19 172 ARG A N 1
ATOM 1380 C CA . ARG A 1 172 ? 5.436 -16.323 -5.543 1.00 97.19 172 ARG A CA 1
ATOM 1381 C C . ARG A 1 172 ? 5.069 -14.850 -5.348 1.00 97.19 172 ARG A C 1
ATOM 1383 O O . ARG A 1 172 ? 5.869 -14.097 -4.803 1.00 97.19 172 ARG A O 1
ATOM 1390 N N . ILE A 1 173 ? 3.874 -14.443 -5.777 1.00 98.44 173 ILE A N 1
ATOM 1391 C CA . ILE A 1 173 ? 3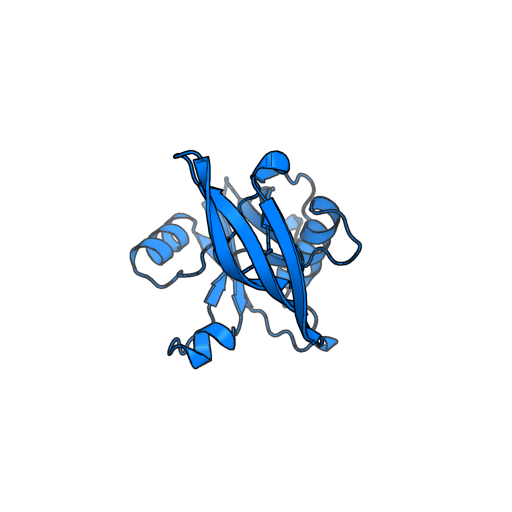.302 -13.114 -5.533 1.00 98.44 173 ILE A CA 1
ATOM 1392 C C . ILE A 1 173 ? 2.123 -13.293 -4.578 1.00 98.44 173 ILE A C 1
ATOM 1394 O O . ILE A 1 173 ? 1.120 -13.913 -4.926 1.00 98.44 173 ILE A O 1
ATOM 1398 N N . ILE A 1 174 ? 2.273 -12.794 -3.351 1.00 97.62 174 ILE A N 1
ATOM 1399 C CA . ILE A 1 174 ? 1.303 -12.962 -2.250 1.00 97.62 174 ILE A CA 1
ATOM 1400 C C . ILE A 1 174 ? 0.966 -11.641 -1.553 1.00 97.62 174 ILE A C 1
ATOM 1402 O O . ILE A 1 174 ? 0.430 -11.638 -0.444 1.00 97.62 174 ILE A O 1
ATOM 1406 N N . ASP A 1 175 ? 1.306 -10.526 -2.189 1.00 97.56 175 ASP A N 1
ATOM 1407 C CA . ASP A 1 175 ? 0.863 -9.206 -1.772 1.00 97.56 175 ASP A CA 1
ATOM 1408 C C . ASP A 1 175 ? -0.554 -8.924 -2.301 1.00 97.56 175 ASP A C 1
ATOM 1410 O O . ASP A 1 175 ? -0.987 -9.492 -3.302 1.00 97.56 175 ASP A O 1
ATOM 1414 N N . ALA A 1 176 ? -1.320 -8.114 -1.571 1.00 95.00 176 ALA A N 1
ATOM 1415 C CA . ALA A 1 176 ? -2.748 -7.930 -1.838 1.00 95.00 176 ALA A CA 1
ATOM 1416 C C . ALA A 1 176 ? -3.051 -6.958 -2.991 1.00 95.00 176 ALA A C 1
ATOM 1418 O O . ALA A 1 176 ? -4.163 -6.997 -3.526 1.00 95.00 176 ALA A O 1
ATOM 1419 N N . LYS A 1 177 ? -2.114 -6.057 -3.298 1.00 93.88 177 LYS A N 1
ATOM 1420 C CA . LYS A 1 177 ? -2.209 -5.051 -4.360 1.00 93.88 177 LYS A CA 1
ATOM 1421 C C . LYS A 1 177 ? -1.555 -5.561 -5.642 1.00 93.88 177 LYS A C 1
ATOM 1423 O O . LYS A 1 177 ? -2.135 -5.269 -6.710 1.00 93.88 177 LYS A O 1
#

Foldseek 3Di:
DVVFKAWPDKDFPDDDQWTKIKTWIWGQDPVRDTDIDIAIAIENAEKEFEWEAAPVQQKIKWKWFDDVVCVVVPDDGTAIGTQMDGQVVHDRVVRRQVSCCAAAQFRFDDKAWDDWDDPCVRHYPYIYTYIYTYDDPVRHHDNHQHDVVVVTGMHMDTGRNVVVVVCCVVVVHDDPD